Protein AF-A0A961PK10-F1 (afdb_monomer_lite)

Sequence (150 aa):
MNFYGRTLPEPGRVAGYGWLIRAFGLQVPLPGRLAMVSERHGRGRTAGWEVFRSEQWPGDRVLDHLLFAIKNEGVDLRVLDCVVLAANRTEIEDGLRGTTGIYARKLWFLWEWLTGEQLDIPDLGKVKYVPLLDAQDYYAIECGEKSSRH

pLDDT: mean 93.61, std 5.38, range [64.56, 98.56]

Secondary structure (DSSP, 8-state):
-EETTEEPSSSEEEEHHHHHHHHHT---PPPSSEEEEESSS--EE-SSEEEE-GGG---SSHHHHHHHHHHHT---HHHHHHHHHHS-HHHHHHHHTT---HHHHHHHHHHHHHHS---S-----S-----SS-TTTS---TTPPP-S--

Structure (mmCIF, N/CA/C/O backbone):
data_AF-A0A961PK10-F1
#
_entry.id   AF-A0A961PK10-F1
#
loop_
_atom_site.group_PDB
_atom_site.id
_atom_site.type_symbol
_atom_site.label_atom_id
_atom_site.label_alt_id
_atom_site.label_comp_id
_atom_site.label_asym_id
_atom_site.label_entity_id
_atom_site.label_seq_id
_atom_site.pdbx_PDB_ins_code
_atom_site.Cartn_x
_atom_site.Cartn_y
_atom_site.Cartn_z
_atom_site.occupancy
_atom_site.B_iso_or_equiv
_atom_site.auth_seq_id
_atom_site.auth_comp_id
_atom_site.auth_asym_id
_atom_site.auth_atom_id
_atom_site.pdbx_PDB_model_num
ATOM 1 N N . MET A 1 1 ? 16.184 -5.055 -17.668 1.00 64.56 1 MET A N 1
ATOM 2 C CA . MET A 1 1 ? 15.805 -5.731 -16.406 1.00 64.56 1 MET A CA 1
ATOM 3 C C . MET A 1 1 ? 14.349 -6.176 -16.525 1.00 64.56 1 MET A C 1
ATOM 5 O O . MET A 1 1 ? 13.548 -5.401 -17.038 1.00 64.56 1 MET A O 1
ATOM 9 N N . ASN A 1 2 ? 14.020 -7.416 -16.156 1.00 83.50 2 ASN A N 1
ATOM 10 C CA . ASN A 1 2 ? 12.672 -7.987 -16.281 1.00 83.50 2 ASN A CA 1
ATOM 11 C C . ASN A 1 2 ? 12.062 -8.192 -14.881 1.00 83.50 2 ASN A C 1
ATOM 13 O O . ASN A 1 2 ? 12.762 -8.604 -13.955 1.00 83.50 2 ASN A O 1
ATOM 17 N N . PHE A 1 3 ? 10.781 -7.870 -14.721 1.00 87.88 3 PHE A N 1
ATOM 18 C CA . PHE A 1 3 ? 9.991 -8.105 -13.518 1.00 87.88 3 PHE A CA 1
ATOM 19 C C . PHE A 1 3 ? 8.830 -9.043 -13.863 1.00 87.88 3 PHE A C 1
ATOM 21 O O . PHE A 1 3 ? 7.834 -8.600 -14.430 1.00 87.88 3 PHE A O 1
ATOM 28 N N . TYR A 1 4 ? 8.976 -10.338 -13.559 1.00 87.38 4 TYR A N 1
ATOM 29 C CA . TYR A 1 4 ? 7.943 -11.366 -13.779 1.00 87.38 4 TYR A CA 1
ATOM 30 C C . TYR A 1 4 ? 7.292 -11.307 -15.178 1.00 87.38 4 TYR A C 1
ATOM 32 O O . TYR A 1 4 ? 6.074 -11.294 -15.326 1.00 87.38 4 TYR A O 1
ATOM 40 N N . GLY A 1 5 ? 8.112 -11.209 -16.225 1.00 86.81 5 GLY A N 1
ATOM 41 C CA . GLY A 1 5 ? 7.661 -11.118 -17.615 1.00 86.81 5 GLY A CA 1
ATOM 42 C C . GLY A 1 5 ? 7.430 -9.692 -18.126 1.00 86.81 5 GLY A C 1
ATOM 43 O O . GLY A 1 5 ? 7.300 -9.507 -19.332 1.00 86.81 5 GLY A O 1
ATOM 44 N N . ARG A 1 6 ? 7.454 -8.664 -17.265 1.00 89.00 6 ARG A N 1
ATOM 45 C CA . ARG A 1 6 ? 7.345 -7.252 -17.669 1.00 89.00 6 ARG A CA 1
ATOM 46 C C . ARG A 1 6 ? 8.711 -6.578 -17.709 1.00 89.00 6 ARG A C 1
ATOM 48 O O . ARG A 1 6 ? 9.389 -6.446 -16.691 1.00 89.00 6 ARG A O 1
ATOM 55 N N . THR A 1 7 ? 9.120 -6.118 -18.884 1.00 91.88 7 THR A N 1
ATOM 56 C CA . THR A 1 7 ? 10.350 -5.331 -19.041 1.00 91.88 7 THR A CA 1
ATOM 57 C C . THR A 1 7 ? 10.158 -3.940 -18.444 1.00 91.88 7 THR A C 1
ATOM 59 O O . THR A 1 7 ? 9.138 -3.298 -18.701 1.00 91.88 7 THR A O 1
ATOM 62 N N . LEU A 1 8 ? 11.120 -3.479 -17.638 1.00 92.56 8 LEU A N 1
ATOM 63 C CA . LEU A 1 8 ? 11.122 -2.099 -17.145 1.00 92.56 8 LEU A CA 1
ATOM 64 C C . LEU A 1 8 ? 11.350 -1.131 -18.323 1.00 92.56 8 LEU A C 1
ATOM 66 O O . LEU A 1 8 ? 12.201 -1.421 -19.167 1.00 92.56 8 LEU A O 1
ATOM 70 N N . PRO A 1 9 ? 10.640 0.009 -18.385 1.00 91.31 9 PRO A N 1
ATOM 71 C CA . PRO A 1 9 ? 10.776 0.982 -19.470 1.00 91.31 9 PRO A CA 1
ATOM 72 C C . PRO A 1 9 ? 12.158 1.645 -19.525 1.00 91.31 9 PRO A C 1
ATOM 74 O O . PRO A 1 9 ? 12.608 2.018 -20.604 1.00 91.31 9 PRO A O 1
ATOM 77 N N . GLU A 1 10 ? 12.844 1.776 -18.388 1.00 90.81 10 GLU A N 1
ATOM 78 C CA . GLU A 1 10 ? 14.192 2.343 -18.295 1.00 90.81 10 GLU A CA 1
ATOM 79 C C . GLU A 1 10 ? 14.956 1.798 -17.068 1.00 90.81 10 GLU A C 1
ATOM 81 O O . GLU A 1 10 ? 14.364 1.064 -16.269 1.00 90.81 10 GLU A O 1
ATOM 86 N N . PRO A 1 11 ? 16.271 2.075 -16.915 1.00 92.88 11 PRO A N 1
ATOM 87 C CA . PRO A 1 11 ? 17.022 1.692 -15.720 1.00 92.88 11 PRO A CA 1
ATOM 88 C C . PRO A 1 11 ? 16.421 2.291 -14.447 1.00 92.88 11 PRO A C 1
ATOM 90 O O . PRO A 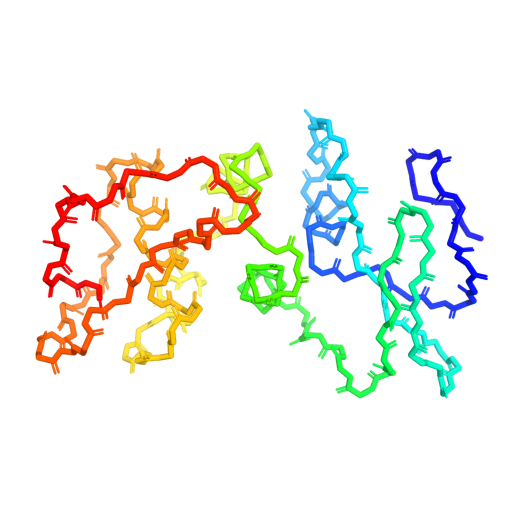1 11 ? 16.079 3.473 -14.397 1.00 92.88 11 PRO A O 1
ATOM 93 N N . GLY A 1 12 ? 16.282 1.463 -13.419 1.00 93.81 12 GLY A N 1
ATOM 94 C CA . GLY A 1 12 ? 15.654 1.856 -12.172 1.00 93.81 12 GLY A CA 1
ATOM 95 C C . GLY A 1 12 ? 15.245 0.667 -11.318 1.00 93.81 12 GLY A C 1
ATOM 96 O O . GLY A 1 12 ? 15.558 -0.491 -11.607 1.00 93.81 12 GLY A O 1
ATOM 97 N N . ARG A 1 13 ? 14.511 0.971 -10.250 1.00 95.25 13 ARG A N 1
ATOM 98 C CA . ARG A 1 13 ? 14.123 0.023 -9.203 1.00 95.25 13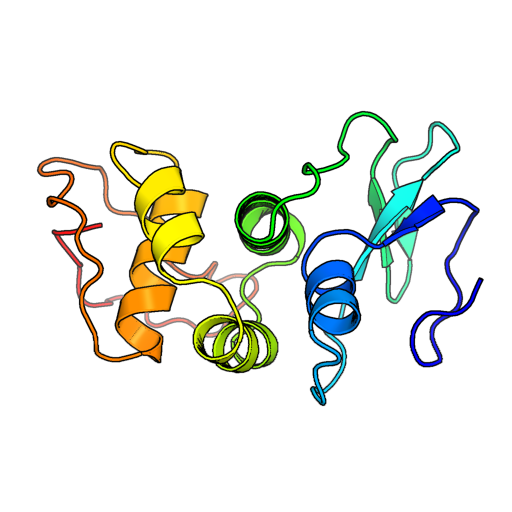 ARG A CA 1
ATOM 99 C C . ARG A 1 13 ? 12.608 -0.030 -9.075 1.00 95.25 13 ARG A C 1
ATOM 101 O O . ARG A 1 13 ? 11.936 0.989 -9.163 1.00 95.25 13 ARG A O 1
ATOM 108 N N . VAL A 1 14 ? 12.059 -1.220 -8.861 1.00 96.88 14 VAL A N 1
ATOM 109 C CA . VAL A 1 14 ? 10.612 -1.412 -8.674 1.00 96.88 14 VAL A CA 1
ATOM 110 C C . VAL A 1 14 ? 10.209 -0.927 -7.281 1.00 96.88 14 VAL A C 1
ATOM 112 O O . VAL A 1 14 ? 10.923 -1.200 -6.318 1.00 96.88 14 VAL A O 1
ATOM 115 N N . ALA A 1 15 ? 9.083 -0.221 -7.187 1.00 98.06 15 ALA A N 1
ATOM 116 C CA . ALA A 1 15 ? 8.538 0.339 -5.953 1.00 98.06 15 ALA A CA 1
ATOM 117 C C . ALA A 1 15 ? 7.113 -0.181 -5.689 1.00 98.06 15 ALA A C 1
ATOM 119 O O . ALA A 1 15 ? 6.563 -0.937 -6.490 1.00 98.06 15 ALA A O 1
ATOM 120 N N . GLY A 1 16 ? 6.549 0.195 -4.538 1.00 98.44 16 GLY A N 1
ATOM 121 C CA . GLY A 1 16 ? 5.182 -0.152 -4.141 1.00 98.44 16 GLY A CA 1
ATOM 122 C C . GLY A 1 16 ? 4.846 -1.645 -4.236 1.00 98.44 16 GLY A C 1
ATOM 123 O O . GLY A 1 16 ? 5.616 -2.475 -3.745 1.00 98.44 16 GLY A O 1
ATOM 124 N N . TYR A 1 17 ? 3.725 -2.006 -4.866 1.00 98.44 17 TYR A N 1
ATOM 125 C CA . TYR A 1 17 ? 3.255 -3.399 -4.909 1.00 98.44 17 TYR A CA 1
ATOM 126 C C . TYR A 1 17 ? 4.238 -4.348 -5.587 1.00 98.44 17 TYR A C 1
ATOM 128 O O . TYR A 1 17 ? 4.431 -5.468 -5.120 1.00 98.44 17 TYR A O 1
ATOM 136 N N . GLY A 1 18 ? 4.912 -3.913 -6.654 1.00 97.88 18 GLY A N 1
ATOM 137 C CA . GLY A 1 18 ? 5.919 -4.748 -7.309 1.00 97.88 18 GLY A CA 1
ATOM 138 C C . GLY A 1 18 ? 7.098 -5.073 -6.389 1.00 97.88 18 GLY A C 1
ATOM 139 O O . GLY A 1 18 ? 7.628 -6.186 -6.413 1.00 97.88 18 GLY A O 1
ATOM 140 N N . TRP A 1 19 ? 7.487 -4.128 -5.533 1.00 98.19 19 TRP A N 1
ATOM 141 C CA . TRP A 1 19 ? 8.517 -4.376 -4.531 1.00 98.19 19 TRP A CA 1
ATOM 142 C C . TRP A 1 19 ? 8.041 -5.393 -3.492 1.00 98.19 19 TRP A C 1
ATOM 144 O O . TRP A 1 19 ? 8.750 -6.363 -3.246 1.00 98.19 19 TRP A O 1
ATOM 154 N N . LEU A 1 20 ? 6.817 -5.239 -2.973 1.00 98.38 20 LEU A N 1
ATOM 155 C CA . LEU A 1 20 ? 6.221 -6.144 -1.978 1.00 98.38 20 LEU A CA 1
ATOM 156 C C . LEU A 1 20 ? 6.086 -7.579 -2.508 1.00 98.38 20 LEU A C 1
ATOM 158 O O . LEU A 1 20 ? 6.478 -8.531 -1.836 1.00 98.38 20 LEU A O 1
ATOM 162 N N . ILE A 1 21 ? 5.612 -7.734 -3.749 1.00 98.06 21 ILE A N 1
ATOM 163 C CA . ILE A 1 21 ? 5.505 -9.037 -4.423 1.00 98.06 21 ILE A CA 1
ATOM 164 C C . ILE A 1 21 ? 6.868 -9.724 -4.490 1.00 98.06 21 ILE A C 1
ATOM 166 O O . ILE A 1 21 ? 6.977 -10.920 -4.230 1.00 98.06 21 ILE A O 1
ATOM 170 N N . ARG A 1 22 ? 7.926 -8.982 -4.834 1.00 97.06 22 ARG A N 1
ATOM 171 C CA . ARG A 1 22 ? 9.283 -9.535 -4.885 1.00 97.06 22 ARG A CA 1
ATOM 172 C C . ARG A 1 22 ? 9.834 -9.833 -3.493 1.00 97.06 22 ARG A C 1
ATOM 174 O O . ARG A 1 22 ? 10.421 -10.895 -3.325 1.00 97.06 22 ARG A O 1
ATOM 181 N N . ALA A 1 23 ? 9.663 -8.920 -2.539 1.00 97.25 23 ALA A N 1
ATOM 182 C CA . ALA A 1 23 ? 10.210 -9.031 -1.190 1.00 97.25 23 ALA A CA 1
ATOM 183 C C . ALA A 1 23 ? 9.694 -10.279 -0.462 1.00 97.25 23 ALA A C 1
ATOM 185 O O . ALA A 1 23 ? 10.475 -10.978 0.176 1.00 97.25 23 ALA A O 1
ATOM 186 N N . PHE A 1 24 ? 8.409 -10.599 -0.626 1.00 97.75 24 PHE A N 1
ATOM 187 C CA . PHE A 1 24 ? 7.782 -11.767 -0.003 1.00 97.75 24 PHE A CA 1
ATOM 188 C C . PHE A 1 24 ? 7.623 -12.977 -0.940 1.00 97.75 24 PHE A C 1
ATOM 190 O O . PHE A 1 24 ? 7.085 -13.999 -0.529 1.00 97.75 24 PHE A O 1
ATOM 197 N N . GLY A 1 25 ? 8.056 -12.887 -2.204 1.00 96.50 25 GLY A N 1
ATOM 198 C CA . GLY A 1 25 ? 7.897 -13.977 -3.179 1.00 96.50 25 GLY A CA 1
ATOM 199 C C . GLY A 1 25 ? 6.435 -14.338 -3.486 1.00 96.50 25 GLY A C 1
ATOM 200 O O . GLY A 1 25 ? 6.126 -15.500 -3.758 1.00 96.50 25 GLY A O 1
ATOM 201 N N . LEU A 1 26 ? 5.532 -13.354 -3.431 1.00 96.44 26 LEU A N 1
ATOM 202 C CA . LEU A 1 26 ? 4.084 -13.570 -3.491 1.00 96.44 26 LEU A CA 1
ATOM 203 C C . LEU A 1 26 ? 3.645 -14.161 -4.834 1.00 96.44 26 LEU A C 1
ATOM 205 O O . LEU A 1 26 ? 4.026 -13.677 -5.900 1.00 96.44 26 LEU A O 1
ATOM 209 N N . GLN A 1 27 ? 2.775 -15.169 -4.772 1.00 93.50 27 GLN A N 1
ATOM 210 C CA . GLN A 1 27 ? 2.172 -15.809 -5.942 1.00 93.50 27 GLN A CA 1
ATOM 211 C C . GLN A 1 27 ? 0.797 -15.195 -6.220 1.00 93.50 27 GLN A C 1
ATOM 213 O O . GLN A 1 27 ? -0.240 -15.801 -5.962 1.00 93.50 27 GLN A O 1
ATOM 218 N N . VAL A 1 28 ? 0.797 -13.962 -6.730 1.00 94.19 28 VAL A N 1
ATOM 219 C CA . VAL A 1 28 ? -0.420 -13.196 -7.039 1.00 94.19 28 VAL A CA 1
ATOM 220 C C . VAL A 1 28 ? -0.427 -12.725 -8.493 1.00 94.19 28 VAL A C 1
ATOM 222 O O . VAL A 1 28 ? 0.639 -12.451 -9.055 1.00 94.19 28 VAL A O 1
ATOM 225 N N . PRO A 1 29 ? -1.607 -12.581 -9.127 1.00 92.56 29 PRO A N 1
ATOM 226 C CA . PRO A 1 29 ? -1.705 -11.902 -10.410 1.00 92.56 29 PRO A CA 1
ATOM 227 C C . PRO A 1 29 ? -1.080 -10.509 -10.316 1.00 92.56 29 PRO A C 1
ATOM 229 O O . PRO A 1 29 ? -1.406 -9.739 -9.413 1.00 92.56 29 PRO A O 1
ATOM 232 N N . LEU A 1 30 ? -0.189 -10.178 -11.253 1.00 93.06 30 LEU A N 1
ATOM 233 C CA . LEU A 1 30 ? 0.478 -8.880 -11.237 1.00 93.06 30 LEU A CA 1
ATOM 234 C C . LEU A 1 30 ? -0.549 -7.740 -11.345 1.00 93.06 30 LEU A C 1
ATOM 236 O O . LEU A 1 30 ? -1.396 -7.788 -12.248 1.00 93.06 30 LEU A O 1
ATOM 240 N N . PRO A 1 31 ? -0.427 -6.681 -10.520 1.00 94.00 31 PRO A N 1
ATOM 241 C CA . PRO A 1 31 ? -1.230 -5.470 -10.647 1.00 94.00 31 PRO A CA 1
ATOM 242 C C . PRO A 1 31 ? -1.271 -4.952 -12.086 1.00 94.00 31 PRO A C 1
ATOM 244 O O . PRO A 1 31 ? -0.302 -5.091 -12.841 1.00 94.00 31 PRO A O 1
ATOM 247 N N . GLY A 1 32 ? -2.383 -4.338 -12.496 1.00 90.00 32 GLY A N 1
ATOM 248 C CA . GLY A 1 32 ? -2.530 -3.804 -13.859 1.00 90.00 32 GLY A CA 1
ATOM 249 C C . GLY A 1 32 ? -1.479 -2.738 -14.189 1.00 90.00 32 GLY A C 1
ATOM 250 O O . GLY A 1 32 ? -1.013 -2.646 -15.323 1.00 90.00 32 GLY A O 1
ATOM 251 N N . ARG A 1 33 ? -1.039 -1.992 -13.172 1.00 91.62 33 ARG A N 1
ATOM 252 C CA . ARG A 1 33 ? 0.058 -1.027 -13.243 1.00 91.62 33 ARG A CA 1
ATOM 253 C C . ARG A 1 33 ? 0.993 -1.237 -12.063 1.00 91.62 33 ARG A C 1
ATOM 255 O O . ARG A 1 33 ? 0.518 -1.441 -10.956 1.00 91.62 33 ARG A O 1
ATOM 262 N N . LEU A 1 34 ? 2.293 -1.198 -12.331 1.00 96.19 34 LEU A N 1
ATOM 263 C CA . LEU A 1 34 ? 3.349 -1.281 -11.327 1.00 96.19 34 LEU A CA 1
ATOM 264 C C . LEU A 1 34 ? 4.104 0.040 -11.247 1.00 96.19 34 LEU A C 1
ATOM 266 O O . LEU A 1 34 ? 4.294 0.709 -12.264 1.00 96.19 34 LEU A O 1
ATOM 270 N N . ALA A 1 35 ? 4.599 0.387 -10.070 1.00 97.44 35 ALA A N 1
ATOM 271 C CA . ALA A 1 35 ? 5.482 1.528 -9.911 1.00 97.44 35 ALA A CA 1
ATOM 272 C C . ALA A 1 35 ? 6.963 1.155 -10.045 1.00 97.44 35 ALA A C 1
ATOM 274 O O . ALA A 1 35 ? 7.432 0.120 -9.563 1.00 97.44 35 ALA A O 1
ATOM 275 N N . MET A 1 36 ? 7.736 2.054 -10.645 1.00 96.31 36 MET A N 1
ATOM 276 C CA . MET A 1 36 ? 9.190 2.039 -10.553 1.00 96.31 36 MET A CA 1
ATOM 277 C C . MET A 1 36 ? 9.742 3.438 -10.319 1.00 96.31 36 MET A C 1
ATOM 279 O O . MET A 1 36 ? 9.152 4.435 -10.721 1.00 96.31 36 MET A O 1
ATOM 283 N N . VAL A 1 37 ? 10.911 3.493 -9.702 1.00 95.88 37 VAL A N 1
ATOM 284 C CA . VAL A 1 37 ? 11.716 4.692 -9.531 1.00 95.88 37 VAL A CA 1
ATOM 285 C C . VAL A 1 37 ? 12.881 4.621 -10.504 1.00 95.88 37 VAL A C 1
ATOM 287 O O . VAL A 1 37 ? 13.672 3.677 -10.473 1.00 95.88 37 VAL A O 1
ATOM 290 N N . SER A 1 38 ? 12.951 5.603 -11.391 1.00 93.94 38 SER A N 1
ATOM 291 C CA . SER A 1 38 ? 13.990 5.714 -12.402 1.00 93.94 38 SER A CA 1
ATOM 292 C C . SER A 1 38 ? 15.310 6.172 -11.791 1.00 93.94 38 SER A C 1
ATOM 294 O O . SER A 1 38 ? 15.340 7.031 -10.911 1.00 93.94 38 SER A O 1
ATOM 296 N N . GLU A 1 39 ? 16.412 5.611 -12.285 1.00 89.25 39 GLU A N 1
ATOM 297 C CA . GLU A 1 39 ? 17.760 6.153 -12.055 1.00 89.25 39 GLU A CA 1
ATOM 298 C C . GLU A 1 39 ? 18.033 7.381 -12.935 1.00 89.25 39 GLU A C 1
ATOM 300 O O . GLU A 1 39 ? 19.007 8.103 -12.733 1.00 89.25 39 GLU A O 1
ATOM 305 N N . ARG A 1 40 ? 17.169 7.629 -13.924 1.00 82.19 40 ARG A N 1
ATOM 306 C CA . ARG A 1 40 ? 17.183 8.825 -14.761 1.00 82.19 40 ARG A CA 1
ATOM 307 C C . ARG A 1 40 ? 16.186 9.839 -14.202 1.00 82.19 40 ARG A C 1
ATOM 309 O O . ARG A 1 40 ? 15.201 9.485 -13.559 1.00 82.19 40 ARG A O 1
ATOM 316 N N . HIS A 1 41 ? 16.392 11.124 -14.483 1.00 68.75 41 HIS A N 1
ATOM 317 C CA . HIS A 1 41 ? 15.485 12.192 -14.039 1.00 68.75 41 HIS A CA 1
ATOM 318 C C . HIS A 1 41 ? 14.191 12.266 -14.880 1.00 68.75 41 HIS A C 1
ATOM 320 O O . HIS A 1 41 ? 13.871 13.304 -15.458 1.00 68.75 41 HIS A O 1
ATOM 326 N N . GLY A 1 42 ? 13.443 11.161 -14.953 1.00 76.62 42 GLY A N 1
ATOM 327 C CA . GLY A 1 42 ? 12.201 11.026 -15.712 1.00 76.62 42 GLY A CA 1
ATOM 328 C C . GLY A 1 42 ? 10.984 10.765 -14.823 1.00 76.62 42 GLY A C 1
ATOM 329 O O . GLY A 1 42 ? 11.049 10.014 -13.855 1.00 76.62 42 GLY A O 1
ATOM 330 N N . ARG A 1 43 ? 9.847 11.381 -15.168 1.00 88.12 43 ARG A N 1
ATOM 331 C CA . ARG A 1 43 ? 8.514 10.946 -14.728 1.00 88.12 43 ARG A CA 1
ATOM 332 C C . ARG A 1 43 ? 7.735 10.555 -15.972 1.00 88.12 43 ARG A C 1
ATOM 334 O O . ARG A 1 43 ? 7.775 11.282 -16.962 1.00 88.12 43 ARG A O 1
ATOM 341 N N . GLY A 1 44 ? 7.017 9.443 -15.928 1.00 90.31 44 GLY A N 1
ATOM 342 C CA . GLY A 1 44 ? 6.312 8.959 -17.106 1.00 90.31 44 GLY A CA 1
ATOM 343 C C . GLY A 1 44 ? 5.343 7.834 -16.805 1.00 90.31 44 GLY A C 1
ATOM 344 O O . GLY A 1 44 ? 5.249 7.343 -15.682 1.00 90.31 44 GLY A O 1
ATOM 345 N N . ARG A 1 45 ? 4.611 7.422 -17.834 1.00 90.50 45 ARG A N 1
ATOM 346 C CA . ARG A 1 45 ? 3.670 6.310 -17.761 1.00 90.50 45 ARG A CA 1
ATOM 347 C C . ARG A 1 45 ? 3.737 5.508 -19.050 1.00 90.50 45 ARG A C 1
ATOM 349 O O . ARG A 1 45 ? 3.802 6.075 -20.135 1.00 90.50 45 ARG A O 1
ATOM 356 N N . THR A 1 46 ? 3.707 4.191 -18.916 1.00 88.62 46 THR A N 1
ATOM 357 C CA . THR A 1 46 ? 3.602 3.240 -20.029 1.00 88.62 46 THR A CA 1
ATOM 358 C C . THR A 1 46 ? 2.432 2.286 -19.780 1.00 88.62 46 THR A C 1
ATOM 360 O O . THR A 1 46 ? 1.715 2.428 -18.788 1.00 88.62 46 THR A O 1
ATOM 363 N N . ALA A 1 47 ? 2.224 1.307 -20.667 1.00 84.62 47 ALA A N 1
ATOM 364 C CA . ALA A 1 47 ? 1.095 0.378 -20.582 1.00 84.62 47 ALA A CA 1
ATOM 365 C C . ALA A 1 47 ? 1.019 -0.403 -19.253 1.00 84.62 47 ALA A C 1
ATOM 367 O O . ALA A 1 47 ? -0.077 -0.733 -18.817 1.00 84.62 47 ALA A O 1
ATOM 368 N N . GLY A 1 48 ? 2.153 -0.665 -18.592 1.00 91.19 48 GLY A N 1
ATOM 369 C CA . GLY A 1 48 ? 2.197 -1.428 -17.335 1.00 91.19 48 GLY A CA 1
ATOM 370 C C . GLY A 1 48 ? 3.003 -0.781 -16.212 1.00 91.19 48 GLY A C 1
ATOM 371 O O . GLY A 1 48 ? 3.094 -1.373 -15.138 1.00 91.19 48 GLY A O 1
ATOM 372 N N . TRP A 1 49 ? 3.578 0.403 -16.447 1.00 94.94 49 TRP A N 1
ATOM 373 C CA . TRP A 1 49 ? 4.462 1.067 -15.491 1.00 94.94 49 TRP A CA 1
ATOM 374 C C . TRP A 1 49 ? 4.088 2.519 -15.262 1.00 94.94 49 TRP A C 1
ATOM 376 O O . TRP A 1 49 ? 3.825 3.260 -16.212 1.00 94.94 49 TRP A O 1
ATOM 386 N N . GLU A 1 50 ? 4.167 2.932 -14.007 1.00 95.94 50 GLU A N 1
ATOM 387 C CA . GLU A 1 50 ? 4.283 4.325 -13.614 1.00 95.94 50 GLU A CA 1
ATOM 388 C C . GLU A 1 50 ? 5.710 4.593 -13.140 1.00 95.94 50 GLU A C 1
ATOM 390 O O . GLU A 1 50 ? 6.252 3.867 -12.307 1.00 95.94 50 GLU A O 1
ATOM 395 N N . VAL A 1 51 ? 6.341 5.600 -13.738 1.00 96.00 51 VAL A N 1
ATOM 396 C CA . VAL A 1 51 ? 7.753 5.915 -13.537 1.00 96.00 51 VAL A CA 1
ATOM 397 C C . VAL A 1 51 ? 7.863 7.179 -12.699 1.00 96.00 51 VAL A C 1
ATOM 399 O O . VAL A 1 51 ? 7.388 8.247 -13.097 1.00 96.00 51 VAL A O 1
ATOM 402 N N . PHE A 1 52 ? 8.501 7.038 -11.546 1.00 95.88 52 PHE A N 1
ATOM 403 C CA . PHE A 1 52 ? 8.761 8.081 -10.564 1.00 95.88 52 PHE A CA 1
ATOM 404 C C . PHE A 1 52 ? 10.236 8.476 -10.576 1.00 95.88 52 PHE A C 1
ATOM 406 O O . PHE A 1 52 ? 11.096 7.710 -11.014 1.00 95.88 52 PHE A O 1
ATOM 413 N N . ARG A 1 53 ? 10.533 9.669 -10.062 1.00 94.31 53 ARG A N 1
ATOM 414 C CA . ARG A 1 53 ? 11.913 10.153 -9.947 1.00 94.31 53 ARG A CA 1
ATOM 415 C C . ARG A 1 53 ? 12.639 9.473 -8.788 1.00 94.31 53 ARG A C 1
ATOM 417 O O . ARG A 1 53 ? 11.994 9.070 -7.820 1.00 94.31 53 ARG A O 1
ATOM 424 N N . SER A 1 54 ? 13.968 9.412 -8.865 1.00 93.06 54 SER A N 1
ATOM 425 C CA . SER A 1 54 ? 14.873 8.856 -7.846 1.00 93.06 54 SER A CA 1
ATOM 426 C C . SER A 1 54 ? 14.542 9.283 -6.416 1.00 93.06 54 SER A C 1
ATOM 428 O O . SER A 1 54 ? 14.541 8.456 -5.507 1.00 93.06 54 SER A O 1
ATOM 430 N N . GLU A 1 55 ? 14.208 10.558 -6.223 1.00 93.12 55 GLU A N 1
ATOM 431 C CA . GLU A 1 55 ? 13.942 11.164 -4.912 1.00 93.12 55 GLU A CA 1
ATOM 432 C C . GLU A 1 55 ? 12.613 10.694 -4.303 1.00 93.12 55 GLU A C 1
ATOM 434 O O . GLU A 1 55 ? 12.338 10.944 -3.135 1.00 93.12 55 GLU A O 1
ATOM 439 N N . GLN A 1 56 ? 11.775 10.025 -5.096 1.00 95.19 56 GLN A N 1
ATOM 440 C CA . GLN A 1 56 ? 10.486 9.482 -4.678 1.00 95.19 56 GLN A CA 1
ATOM 441 C C . GLN A 1 56 ? 10.583 8.009 -4.263 1.00 95.19 56 GLN A C 1
ATOM 443 O O . GLN A 1 56 ? 9.551 7.342 -4.159 1.00 95.19 56 GLN A O 1
ATOM 448 N N . TRP A 1 57 ? 11.800 7.488 -4.052 1.00 97.00 57 TRP A N 1
ATOM 449 C CA . TRP A 1 57 ? 11.989 6.179 -3.432 1.00 97.00 57 TRP A CA 1
ATOM 450 C C . TRP A 1 57 ? 11.243 6.131 -2.088 1.00 97.00 57 TRP A C 1
ATOM 452 O O . TRP A 1 57 ? 11.468 7.017 -1.263 1.00 97.00 57 TRP A O 1
ATOM 462 N N . PRO A 1 58 ? 10.346 5.150 -1.863 1.00 97.31 58 PRO A N 1
ATOM 463 C CA . PRO A 1 58 ? 9.501 5.141 -0.669 1.00 97.31 58 PRO A CA 1
ATOM 464 C C . PRO A 1 58 ? 10.288 5.016 0.638 1.00 97.31 58 PRO A C 1
ATOM 466 O O . PRO A 1 58 ? 9.866 5.554 1.655 1.00 97.31 58 PRO A O 1
ATOM 469 N N . GLY A 1 59 ? 11.416 4.310 0.596 1.00 96.81 59 GLY A N 1
ATOM 470 C CA . GLY A 1 59 ? 12.128 3.799 1.761 1.00 96.81 59 GLY A CA 1
ATOM 471 C C . GLY A 1 59 ? 12.425 2.318 1.554 1.00 96.81 59 GLY A C 1
ATOM 472 O O . GLY A 1 59 ? 12.181 1.790 0.473 1.00 96.81 59 GLY A O 1
ATOM 473 N N . ASP A 1 60 ? 12.950 1.652 2.577 1.00 96.00 60 ASP A N 1
ATOM 474 C CA . ASP A 1 60 ? 13.346 0.239 2.485 1.00 96.00 60 ASP A CA 1
ATOM 475 C C . ASP A 1 60 ? 12.479 -0.676 3.369 1.00 96.00 60 ASP A C 1
ATOM 477 O O . ASP A 1 60 ? 12.747 -1.873 3.480 1.00 96.00 60 ASP A O 1
ATOM 481 N N . ARG A 1 61 ? 11.436 -0.120 4.003 1.00 98.00 61 ARG A N 1
ATOM 482 C CA . ARG A 1 61 ? 10.514 -0.856 4.879 1.00 98.00 61 ARG A CA 1
ATOM 483 C C . ARG A 1 61 ? 9.242 -1.270 4.147 1.00 98.00 61 ARG A C 1
ATOM 485 O O . ARG A 1 61 ? 8.808 -0.619 3.192 1.00 98.00 61 ARG A O 1
ATOM 492 N N . VAL A 1 62 ? 8.591 -2.317 4.646 1.00 98.31 62 VAL A N 1
ATOM 493 C CA . VAL A 1 62 ? 7.334 -2.835 4.089 1.00 98.31 62 VAL A CA 1
ATOM 494 C C . VAL A 1 62 ? 6.248 -1.769 4.173 1.00 98.31 62 VAL A C 1
ATOM 496 O O . VAL A 1 62 ? 5.543 -1.529 3.189 1.00 98.31 62 VAL A O 1
ATOM 499 N N . LEU A 1 63 ? 6.160 -1.077 5.314 1.00 98.31 63 LEU A N 1
ATOM 500 C CA . LEU A 1 63 ? 5.200 0.009 5.501 1.00 98.31 63 LEU A CA 1
ATOM 501 C C . LEU A 1 63 ? 5.366 1.124 4.459 1.00 98.31 63 LEU A C 1
ATOM 503 O O . LEU A 1 63 ? 4.377 1.609 3.910 1.00 98.31 63 LEU A O 1
ATOM 507 N N . ASP A 1 64 ? 6.606 1.513 4.159 1.00 98.19 64 ASP A N 1
ATOM 508 C CA . ASP A 1 64 ? 6.897 2.608 3.230 1.00 98.19 64 ASP A CA 1
ATOM 509 C C . ASP A 1 64 ? 6.359 2.279 1.827 1.00 98.19 64 ASP A C 1
ATOM 511 O O . ASP A 1 64 ? 5.686 3.092 1.182 1.00 98.19 64 ASP A O 1
ATOM 515 N N . HIS A 1 65 ? 6.579 1.040 1.384 1.00 98.56 65 HIS A N 1
ATOM 516 C CA . HIS A 1 65 ? 6.075 0.541 0.111 1.00 98.56 65 HIS A CA 1
ATOM 517 C C . HIS A 1 65 ? 4.553 0.344 0.099 1.00 98.56 65 HIS A C 1
ATOM 519 O O . HIS A 1 65 ? 3.932 0.635 -0.923 1.00 98.56 65 HIS A O 1
ATOM 525 N N . LEU A 1 66 ? 3.932 -0.080 1.204 1.00 98.50 66 LEU A N 1
ATOM 526 C CA . LEU A 1 66 ? 2.469 -0.174 1.321 1.00 98.50 66 LEU A CA 1
ATOM 527 C C . LEU A 1 66 ? 1.797 1.199 1.198 1.00 98.50 66 LEU A C 1
ATOM 529 O O . LEU A 1 66 ? 0.872 1.371 0.401 1.00 98.50 66 LEU A O 1
ATOM 533 N N . LEU A 1 67 ? 2.286 2.193 1.944 1.00 98.31 67 LEU A N 1
ATOM 534 C CA . LEU A 1 67 ? 1.764 3.561 1.894 1.00 98.31 67 LEU A CA 1
ATOM 535 C C . LEU A 1 67 ? 1.949 4.176 0.506 1.00 98.31 67 LEU A C 1
ATOM 537 O O . LEU A 1 67 ? 1.046 4.837 -0.013 1.00 98.31 67 LEU A O 1
ATOM 541 N N . PHE A 1 68 ? 3.109 3.942 -0.110 1.00 98.31 68 PHE A N 1
ATOM 542 C CA . PHE A 1 68 ? 3.380 4.387 -1.468 1.00 98.31 68 PHE A CA 1
ATOM 543 C C . PHE A 1 68 ? 2.448 3.726 -2.490 1.00 98.31 68 PHE A C 1
ATOM 545 O O . PHE A 1 68 ? 1.924 4.427 -3.358 1.00 98.31 68 PHE A O 1
ATOM 552 N N . ALA A 1 69 ? 2.231 2.414 -2.394 1.00 97.94 69 ALA A N 1
ATOM 553 C CA . ALA A 1 69 ? 1.381 1.670 -3.317 1.00 97.94 69 ALA A CA 1
ATOM 554 C C . ALA A 1 69 ? -0.069 2.161 -3.240 1.00 97.94 69 ALA A C 1
ATOM 556 O O . ALA A 1 69 ? -0.622 2.597 -4.245 1.00 97.94 69 ALA A O 1
ATOM 557 N N . ILE A 1 70 ? -0.640 2.241 -2.034 1.00 97.06 70 ILE A N 1
ATOM 558 C CA . ILE A 1 70 ? -2.015 2.732 -1.834 1.00 97.06 70 ILE A CA 1
ATOM 559 C C . ILE A 1 70 ? -2.183 4.158 -2.374 1.00 97.06 70 ILE A C 1
ATOM 561 O O . ILE A 1 70 ? -3.230 4.499 -2.925 1.00 97.06 70 ILE A O 1
ATOM 565 N N . LYS A 1 71 ? -1.154 5.000 -2.234 1.00 96.56 71 LYS A N 1
ATOM 566 C CA . LYS A 1 71 ? -1.171 6.381 -2.723 1.00 96.56 71 LYS A CA 1
ATOM 567 C C . LYS A 1 71 ? -1.098 6.501 -4.243 1.00 96.56 71 LYS A C 1
ATOM 569 O O . LYS A 1 71 ? -1.750 7.380 -4.798 1.00 96.56 71 LYS A O 1
ATOM 574 N N . ASN A 1 72 ? -0.240 5.716 -4.890 1.00 95.62 72 ASN A N 1
ATOM 575 C CA . ASN A 1 72 ? 0.155 5.964 -6.279 1.00 95.62 72 ASN A CA 1
ATOM 576 C C . ASN A 1 72 ? -0.325 4.885 -7.258 1.00 95.62 72 ASN A C 1
ATOM 578 O O . ASN A 1 72 ? -0.531 5.177 -8.431 1.00 95.62 72 ASN A O 1
ATOM 582 N N . GLU A 1 73 ? -0.481 3.648 -6.795 1.00 95.19 73 GLU A N 1
ATOM 583 C CA . GLU A 1 73 ? -0.960 2.508 -7.585 1.00 95.19 73 GLU A CA 1
ATOM 584 C C . GLU A 1 73 ? -2.440 2.199 -7.302 1.00 95.19 73 GLU A C 1
ATOM 586 O O . GLU A 1 73 ? -3.103 1.579 -8.131 1.00 95.19 73 GLU A O 1
ATOM 591 N N . GLY A 1 74 ? -2.966 2.672 -6.167 1.00 95.12 74 GLY A N 1
ATOM 592 C CA . GLY A 1 74 ? -4.326 2.406 -5.702 1.00 95.12 74 GLY A CA 1
ATOM 593 C C . GLY A 1 74 ? -4.395 1.201 -4.763 1.00 95.12 74 GLY A C 1
ATOM 594 O O . GLY A 1 74 ? -3.374 0.717 -4.288 1.00 95.12 74 GLY A O 1
ATOM 595 N N . VAL A 1 75 ? -5.603 0.729 -4.455 1.00 96.19 75 VAL A N 1
ATOM 596 C CA . VAL A 1 75 ? -5.831 -0.428 -3.581 1.00 96.19 75 VAL A CA 1
ATOM 597 C C . VAL A 1 75 ? -5.903 -1.700 -4.426 1.00 96.19 75 VAL A C 1
ATOM 599 O O . VAL A 1 75 ? -6.869 -1.916 -5.153 1.00 96.19 75 VAL A O 1
ATOM 602 N N . ASP A 1 76 ? -4.910 -2.578 -4.288 1.00 96.56 76 ASP A N 1
ATOM 603 C CA . ASP A 1 76 ? -4.944 -3.935 -4.841 1.00 96.56 76 ASP A CA 1
ATOM 604 C C . ASP A 1 76 ? -5.151 -4.958 -3.719 1.00 96.56 76 ASP A C 1
ATOM 606 O O . ASP A 1 76 ? -4.205 -5.367 -3.042 1.00 96.56 76 ASP A O 1
ATOM 610 N N . LEU A 1 77 ? -6.405 -5.377 -3.522 1.00 95.75 77 LEU A N 1
ATOM 611 C CA . LEU A 1 77 ? -6.768 -6.315 -2.455 1.00 95.75 77 LEU A CA 1
ATOM 612 C C . LEU A 1 77 ? -6.059 -7.667 -2.581 1.00 95.75 77 LEU A C 1
ATOM 614 O O . LEU A 1 77 ? -5.805 -8.296 -1.567 1.00 95.75 77 LEU A O 1
ATOM 618 N N . ARG A 1 78 ? -5.682 -8.099 -3.791 1.00 96.00 78 ARG A N 1
ATOM 619 C CA . ARG A 1 78 ? -5.002 -9.391 -3.994 1.00 96.00 78 ARG A CA 1
ATOM 620 C C . ARG A 1 78 ? -3.595 -9.362 -3.415 1.00 96.00 78 ARG A C 1
ATOM 622 O O . ARG A 1 78 ? -3.150 -10.331 -2.814 1.00 96.00 78 ARG A O 1
ATOM 629 N N . VAL A 1 79 ? -2.889 -8.246 -3.612 1.00 97.94 79 VAL A N 1
ATOM 630 C CA . VAL A 1 79 ? -1.550 -8.065 -3.046 1.00 97.94 79 VAL A CA 1
ATOM 631 C C . VAL A 1 79 ? -1.652 -7.827 -1.545 1.00 97.94 79 VAL A C 1
ATOM 633 O O . VAL A 1 79 ? -0.899 -8.438 -0.795 1.00 97.94 79 VAL A O 1
ATOM 636 N N . LEU A 1 80 ? -2.586 -6.978 -1.105 1.00 98.06 80 LEU A N 1
ATOM 637 C CA . LEU A 1 80 ? -2.767 -6.677 0.316 1.00 98.06 80 LEU A CA 1
ATOM 638 C C . LEU A 1 80 ? -3.106 -7.928 1.132 1.00 98.06 80 LEU A C 1
ATOM 640 O O . LEU A 1 80 ? -2.455 -8.145 2.144 1.00 98.06 80 LEU A O 1
ATOM 644 N N . ASP A 1 81 ? -4.025 -8.774 0.663 1.00 97.44 81 ASP A N 1
ATOM 645 C CA . ASP A 1 81 ? -4.410 -10.030 1.326 1.00 97.44 81 ASP A CA 1
ATOM 646 C C . ASP A 1 81 ? -3.206 -10.957 1.564 1.00 97.44 81 ASP A C 1
ATOM 648 O O . ASP A 1 81 ? -3.017 -11.506 2.644 1.00 97.44 81 ASP A O 1
ATOM 652 N N . CYS A 1 82 ? -2.295 -11.047 0.594 1.00 98.00 82 CYS A N 1
ATOM 653 C CA . CYS A 1 82 ? -1.057 -11.804 0.765 1.00 98.00 82 CYS A CA 1
ATOM 654 C C . CYS A 1 82 ? -0.036 -11.100 1.675 1.00 98.00 82 CYS A C 1
ATOM 656 O O . CYS A 1 82 ? 0.683 -11.762 2.422 1.00 98.00 82 CYS A O 1
ATOM 658 N N . VAL A 1 83 ? 0.063 -9.768 1.615 1.00 98.19 83 VAL A N 1
ATOM 659 C CA . VAL A 1 83 ? 1.025 -9.009 2.429 1.00 98.19 83 VAL A CA 1
ATOM 660 C C . VAL A 1 83 ? 0.643 -9.032 3.905 1.00 98.19 83 VAL A C 1
ATOM 662 O O . VAL A 1 83 ? 1.537 -9.219 4.724 1.00 98.19 83 VAL A O 1
ATOM 665 N N . VAL A 1 84 ? -0.638 -8.895 4.265 1.00 97.69 84 VAL A N 1
ATOM 666 C CA . VAL A 1 84 ? -1.055 -8.913 5.683 1.00 97.69 84 VAL A CA 1
ATOM 667 C C . VAL A 1 84 ? -0.733 -10.242 6.373 1.00 97.69 84 VAL A C 1
ATOM 669 O O . VAL A 1 84 ? -0.500 -10.263 7.577 1.00 97.69 84 VAL A O 1
ATOM 672 N N . LEU A 1 85 ? -0.656 -11.337 5.608 1.00 96.69 85 LEU A N 1
ATOM 673 C CA . LEU A 1 85 ? -0.277 -12.663 6.103 1.00 96.69 85 LEU A CA 1
ATOM 674 C C . LEU A 1 85 ? 1.244 -12.863 6.221 1.00 96.69 85 LEU A C 1
ATOM 676 O O . LEU A 1 85 ? 1.689 -13.712 6.990 1.00 96.69 85 LEU A O 1
ATOM 680 N N . ALA A 1 86 ? 2.042 -12.124 5.446 1.00 97.44 86 ALA A N 1
ATOM 681 C CA . ALA A 1 86 ? 3.492 -12.319 5.349 1.00 97.44 86 ALA A CA 1
ATOM 682 C C . ALA A 1 86 ? 4.316 -11.257 6.095 1.00 97.44 86 ALA A C 1
ATOM 684 O O . ALA A 1 86 ? 5.440 -11.525 6.522 1.00 97.44 86 ALA A O 1
ATOM 685 N N . ALA A 1 87 ? 3.795 -10.037 6.212 1.00 97.62 87 ALA A N 1
ATOM 686 C CA . ALA A 1 87 ? 4.511 -8.908 6.782 1.00 97.62 87 ALA A CA 1
ATOM 687 C C . ALA A 1 87 ? 4.555 -8.952 8.314 1.00 97.62 87 ALA A C 1
ATOM 689 O O . ALA A 1 87 ? 3.672 -9.488 8.983 1.00 97.62 87 ALA A O 1
ATOM 690 N N . ASN A 1 88 ? 5.596 -8.342 8.884 1.00 97.38 88 ASN A N 1
ATOM 691 C CA . ASN A 1 88 ? 5.728 -8.220 10.328 1.00 97.38 88 ASN A CA 1
ATOM 692 C C . ASN A 1 88 ? 4.684 -7.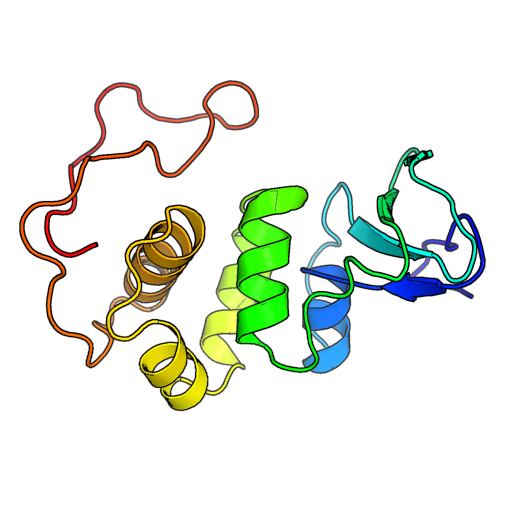232 10.864 1.00 97.38 88 ASN A C 1
ATOM 694 O O . ASN A 1 88 ? 4.792 -6.025 10.656 1.00 97.38 88 ASN A O 1
ATOM 698 N N . ARG A 1 89 ? 3.697 -7.750 11.595 1.00 97.19 89 ARG A N 1
ATOM 699 C CA . ARG A 1 89 ? 2.629 -6.956 12.206 1.00 97.19 89 ARG A CA 1
ATOM 700 C C . ARG A 1 89 ? 3.148 -5.820 13.095 1.00 97.19 89 ARG A C 1
ATOM 702 O O . ARG A 1 89 ? 2.628 -4.714 12.998 1.00 97.19 89 ARG A O 1
ATOM 709 N N . THR A 1 90 ? 4.182 -6.052 13.905 1.00 97.50 90 THR A N 1
ATOM 710 C CA . THR A 1 90 ? 4.731 -5.035 14.818 1.00 97.50 90 THR A CA 1
ATOM 711 C C . THR A 1 90 ? 5.320 -3.845 14.059 1.00 97.50 90 THR A C 1
ATOM 713 O O . THR A 1 90 ? 5.114 -2.706 14.460 1.00 97.50 90 THR A O 1
ATOM 716 N N . GLU A 1 91 ? 5.977 -4.077 12.914 1.00 96.75 91 GLU A N 1
ATOM 717 C CA . GLU A 1 91 ? 6.479 -2.989 12.053 1.00 96.75 91 GLU A CA 1
ATOM 718 C C . GLU A 1 91 ? 5.340 -2.062 11.599 1.00 96.75 91 GLU A C 1
ATOM 720 O O . GLU A 1 91 ? 5.482 -0.836 11.568 1.00 96.75 91 GLU A O 1
ATOM 725 N N . ILE A 1 92 ? 4.203 -2.660 11.249 1.00 97.88 92 ILE A N 1
ATOM 726 C CA . ILE A 1 92 ? 3.023 -1.949 10.763 1.00 97.88 92 ILE A CA 1
ATOM 727 C C . ILE A 1 92 ? 2.345 -1.195 11.903 1.00 97.88 92 ILE A C 1
ATOM 729 O O . ILE A 1 92 ? 2.027 -0.018 11.741 1.00 97.88 92 ILE A O 1
ATOM 733 N N . GLU A 1 93 ? 2.180 -1.835 13.061 1.00 97.75 93 GLU A N 1
ATOM 734 C CA . GLU A 1 93 ? 1.635 -1.205 14.266 1.00 97.75 93 GLU A CA 1
ATOM 735 C C . GLU A 1 93 ? 2.448 0.022 14.674 1.00 97.75 93 GLU A C 1
ATOM 737 O O . GLU A 1 93 ? 1.895 1.116 14.816 1.00 97.75 93 GLU A O 1
ATOM 742 N N . ASP A 1 94 ? 3.767 -0.131 14.786 1.00 97.06 94 ASP A N 1
ATOM 743 C CA . ASP A 1 94 ? 4.664 0.942 15.203 1.00 97.06 94 ASP A CA 1
ATOM 744 C C . ASP A 1 94 ? 4.672 2.104 14.213 1.00 97.06 94 ASP A C 1
ATOM 746 O O . ASP A 1 94 ? 4.648 3.269 14.614 1.00 97.06 94 ASP A O 1
ATOM 750 N N . GLY A 1 95 ? 4.683 1.812 12.914 1.00 96.00 95 GLY A N 1
ATOM 751 C CA . GLY A 1 95 ? 4.741 2.861 11.907 1.00 96.00 95 GLY A CA 1
ATOM 752 C C . GLY A 1 95 ? 3.401 3.550 11.628 1.00 96.00 95 GLY A C 1
ATOM 753 O O . GLY A 1 95 ? 3.402 4.674 11.123 1.00 96.00 95 GLY A O 1
ATOM 754 N N . LEU A 1 96 ? 2.269 2.928 11.965 1.00 96.56 96 LEU A N 1
ATOM 755 C CA . LEU A 1 96 ? 0.944 3.552 11.877 1.00 96.56 96 LEU A CA 1
ATOM 756 C C . LEU A 1 96 ? 0.553 4.304 13.156 1.00 96.56 96 LEU A C 1
ATOM 758 O O . LEU A 1 96 ? -0.296 5.203 13.095 1.00 96.56 96 LEU A O 1
ATOM 762 N N . ARG A 1 97 ? 1.174 3.991 14.298 1.00 95.31 97 ARG A N 1
ATOM 763 C CA . ARG A 1 97 ? 0.859 4.598 15.596 1.00 95.31 97 ARG A CA 1
ATOM 764 C C . ARG A 1 97 ? 0.944 6.126 15.545 1.00 95.31 97 ARG A C 1
ATOM 766 O O . ARG A 1 97 ? 1.971 6.711 15.213 1.00 95.31 97 ARG A O 1
ATOM 773 N N . GLY A 1 98 ? -0.160 6.787 15.898 1.00 88.31 98 GLY A N 1
ATOM 774 C CA . GLY A 1 98 ? -0.251 8.252 15.950 1.00 88.31 98 GLY A CA 1
ATOM 775 C C . GLY A 1 98 ? -0.278 8.955 14.586 1.00 88.31 98 GLY A C 1
ATOM 776 O O . GLY A 1 98 ? -0.256 10.186 14.535 1.00 88.31 98 GLY A O 1
ATOM 777 N N . THR A 1 99 ? -0.339 8.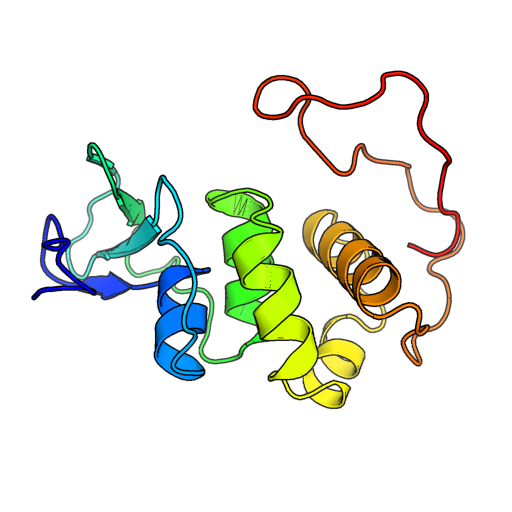216 13.475 1.00 90.12 99 THR A N 1
ATOM 778 C CA . THR A 1 99 ? -0.397 8.813 12.135 1.00 90.12 99 THR A CA 1
ATOM 779 C C . THR A 1 99 ? -1.820 9.238 11.773 1.00 90.12 99 THR A C 1
ATOM 781 O O . THR A 1 99 ? -2.768 8.492 11.955 1.00 90.12 99 THR A O 1
ATOM 784 N N . THR A 1 100 ? -1.995 10.436 11.211 1.00 90.44 100 THR A N 1
ATOM 785 C CA . THR A 1 100 ? -3.317 10.956 10.780 1.00 90.44 100 THR A CA 1
ATOM 786 C C . THR A 1 100 ? -3.457 11.063 9.258 1.00 90.44 100 THR A C 1
ATOM 788 O O . THR A 1 100 ? -4.494 11.480 8.728 1.00 90.44 100 THR A O 1
ATOM 791 N N . GLY A 1 101 ? -2.404 10.686 8.526 1.00 94.19 101 GLY A N 1
ATOM 792 C CA . GLY A 1 101 ? -2.343 10.769 7.072 1.00 94.19 101 GLY A CA 1
ATOM 793 C C . GLY A 1 101 ? -3.371 9.861 6.400 1.00 94.19 101 GLY A C 1
ATOM 794 O O . GLY A 1 101 ? -3.551 8.713 6.789 1.00 94.19 101 GLY A O 1
ATOM 795 N N . ILE A 1 102 ? -4.023 10.362 5.346 1.00 95.19 102 ILE A N 1
ATOM 796 C CA . ILE A 1 102 ? -5.113 9.658 4.646 1.00 95.19 102 ILE A CA 1
ATOM 797 C C . ILE A 1 102 ? -4.712 8.233 4.234 1.00 95.19 102 ILE A C 1
ATOM 799 O O . ILE A 1 102 ? -5.465 7.300 4.485 1.00 95.19 102 ILE A O 1
ATOM 803 N N . TYR A 1 103 ? -3.528 8.045 3.644 1.00 96.81 103 TYR A N 1
ATOM 804 C CA . TYR A 1 103 ? -3.084 6.726 3.176 1.00 96.81 103 TYR A CA 1
ATOM 805 C C . TYR A 1 103 ? -2.750 5.762 4.318 1.00 96.81 103 TYR A C 1
ATOM 807 O O . TYR A 1 103 ? -3.033 4.576 4.196 1.00 96.81 103 TYR A O 1
ATOM 815 N N . ALA A 1 104 ? -2.224 6.271 5.435 1.00 96.62 104 ALA A N 1
ATOM 816 C CA . ALA A 1 104 ? -1.969 5.469 6.628 1.00 96.62 104 ALA A CA 1
ATOM 817 C C . ALA A 1 104 ? -3.276 4.981 7.252 1.00 96.62 104 ALA A C 1
ATOM 819 O O . ALA A 1 104 ? -3.414 3.800 7.542 1.00 96.62 104 ALA A O 1
ATOM 820 N N . ARG A 1 105 ? -4.285 5.853 7.335 1.00 96.56 105 ARG A N 1
ATOM 821 C CA . ARG A 1 105 ? -5.621 5.478 7.812 1.00 96.56 105 ARG A CA 1
ATOM 822 C C . ARG A 1 105 ? -6.316 4.464 6.905 1.00 96.56 105 ARG A C 1
ATOM 824 O O . ARG A 1 105 ? -6.924 3.523 7.399 1.00 96.56 105 ARG A O 1
ATOM 831 N N . LYS A 1 106 ? -6.195 4.621 5.581 1.00 97.31 106 LYS A N 1
ATOM 832 C CA . LYS A 1 106 ? -6.698 3.629 4.615 1.00 97.31 106 LYS A CA 1
ATOM 833 C C . LYS A 1 106 ? -6.004 2.279 4.784 1.00 97.31 106 LYS A C 1
ATOM 835 O O . LYS A 1 106 ? -6.686 1.262 4.797 1.00 97.31 106 LYS A O 1
ATOM 840 N N . LEU A 1 107 ? -4.675 2.275 4.914 1.00 98.00 107 LEU A N 1
ATOM 841 C CA . LEU A 1 107 ? -3.903 1.056 5.148 1.00 98.00 107 LEU A CA 1
ATOM 842 C C . LEU A 1 107 ? -4.311 0.387 6.459 1.00 98.00 107 LEU A C 1
ATOM 844 O O . LEU A 1 107 ? -4.560 -0.809 6.460 1.00 98.00 107 LEU A O 1
ATOM 848 N N . TRP A 1 108 ? -4.409 1.157 7.542 1.00 97.75 108 TRP A N 1
ATOM 849 C CA . TRP A 1 108 ? -4.814 0.655 8.849 1.00 97.75 108 TRP A CA 1
ATOM 850 C C . TRP A 1 108 ? -6.198 -0.002 8.779 1.00 97.75 108 TRP A C 1
ATOM 852 O O . TRP A 1 108 ? -6.330 -1.166 9.144 1.00 97.75 108 TRP A O 1
ATOM 862 N N . PHE A 1 109 ? -7.185 0.682 8.188 1.00 97.12 109 PHE A N 1
ATOM 863 C CA . PHE A 1 109 ? -8.517 0.111 7.984 1.00 97.12 109 PHE A CA 1
ATOM 864 C C . PHE A 1 109 ? -8.469 -1.186 7.171 1.00 97.12 109 PHE A C 1
ATOM 866 O O . PHE A 1 109 ? -9.067 -2.180 7.565 1.00 97.12 109 PHE A O 1
ATOM 873 N N . LEU A 1 110 ? -7.759 -1.186 6.036 1.00 97.88 110 LEU A N 1
ATOM 874 C CA . LEU A 1 110 ? -7.648 -2.365 5.173 1.00 97.88 110 LEU A CA 1
ATOM 875 C C . LEU A 1 110 ? -6.967 -3.528 5.886 1.00 97.88 110 LEU A C 1
ATOM 877 O O . LEU A 1 110 ? -7.367 -4.666 5.678 1.00 97.88 110 LEU A O 1
ATOM 881 N N . TRP A 1 111 ? -5.964 -3.246 6.714 1.00 98.12 111 TRP A N 1
ATOM 882 C CA . TRP A 1 111 ? -5.264 -4.261 7.483 1.00 98.12 111 TRP A CA 1
ATOM 883 C C . TRP A 1 111 ? -6.221 -4.972 8.437 1.00 98.12 111 TRP A C 1
ATOM 885 O O . TRP A 1 111 ? -6.383 -6.182 8.325 1.00 98.12 111 TRP A O 1
ATOM 895 N N . GLU A 1 112 ? -6.899 -4.227 9.316 1.00 97.56 112 GLU A N 1
ATOM 896 C CA . GLU A 1 112 ? -7.842 -4.811 10.281 1.00 97.56 112 GLU A CA 1
ATOM 897 C C . GLU A 1 112 ? -9.036 -5.478 9.587 1.00 97.56 112 GLU A C 1
ATOM 899 O O . GLU A 1 112 ? -9.535 -6.505 10.043 1.00 97.56 112 GLU A O 1
ATOM 904 N N . TRP A 1 113 ? -9.491 -4.918 8.463 1.00 97.12 113 TRP A N 1
ATOM 905 C CA . TRP A 1 113 ? -10.596 -5.478 7.691 1.00 97.12 113 TRP A CA 1
ATOM 906 C C . TRP A 1 113 ? -10.238 -6.813 7.025 1.00 97.12 113 TRP A C 1
ATOM 908 O O . TRP A 1 113 ? -11.059 -7.728 7.034 1.00 97.12 113 TRP A O 1
ATOM 918 N N . LEU A 1 114 ? -9.029 -6.940 6.469 1.00 97.75 114 LEU A N 1
ATOM 919 C CA . LEU A 1 114 ? -8.566 -8.175 5.827 1.00 97.75 114 LEU A CA 1
ATOM 920 C C . LEU A 1 114 ? -8.245 -9.268 6.849 1.00 97.75 114 LEU A C 1
ATOM 922 O O . LEU A 1 114 ? -8.560 -10.431 6.615 1.00 97.75 114 LEU A O 1
ATOM 926 N N . THR A 1 115 ? -7.627 -8.914 7.978 1.00 96.88 115 THR A N 1
ATOM 927 C CA . THR A 1 115 ? -7.251 -9.899 9.004 1.00 96.88 115 THR A CA 1
ATOM 928 C C . THR A 1 115 ? -8.409 -10.262 9.930 1.00 96.88 115 THR A C 1
ATOM 930 O O . THR A 1 115 ? -8.386 -11.323 10.547 1.00 96.88 115 THR A O 1
ATOM 933 N N . GLY A 1 116 ? -9.406 -9.384 10.067 1.00 97.06 116 GLY A N 1
ATOM 934 C CA . GLY A 1 116 ? -10.433 -9.488 11.105 1.00 97.06 116 GLY A CA 1
ATOM 935 C C . GLY A 1 116 ? -9.902 -9.212 12.518 1.00 97.06 116 GLY A C 1
ATOM 936 O O . GLY A 1 116 ? -10.623 -9.416 13.493 1.00 97.06 116 GLY A O 1
ATOM 937 N N . GLU A 1 117 ? -8.656 -8.749 12.644 1.00 95.88 117 GLU A N 1
ATOM 938 C CA . GLU A 1 117 ? -7.987 -8.491 13.915 1.00 95.88 117 GLU A CA 1
ATOM 939 C C . GLU A 1 117 ? -7.647 -7.010 14.058 1.00 95.88 117 GLU A C 1
ATOM 941 O O . GLU A 1 117 ? -7.058 -6.404 13.163 1.00 95.88 117 GLU A O 1
ATOM 946 N N . GLN A 1 118 ? -7.949 -6.440 15.224 1.00 96.56 118 GLN A N 1
ATOM 947 C CA . GLN A 1 118 ? -7.540 -5.077 15.539 1.00 96.56 118 GLN A CA 1
ATOM 948 C C . GLN A 1 118 ? -6.043 -5.015 15.835 1.00 96.56 118 GLN A C 1
ATOM 950 O O . GLN A 1 118 ? -5.523 -5.816 16.616 1.00 96.56 118 GLN A O 1
ATOM 955 N N . LEU A 1 119 ? -5.370 -4.039 15.232 1.00 96.88 119 LEU A N 1
ATOM 956 C CA . LEU A 1 119 ? -3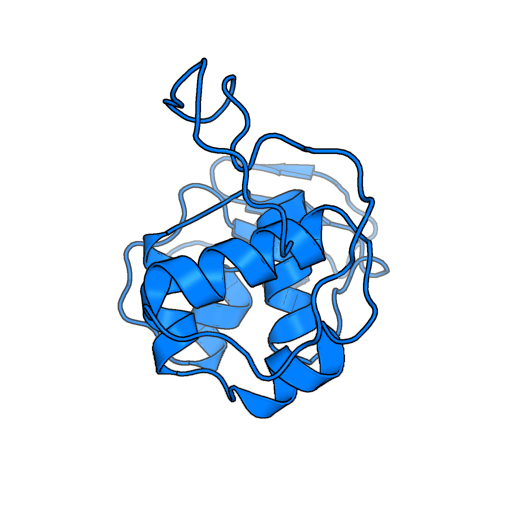.997 -3.672 15.550 1.00 96.88 119 LEU A CA 1
ATOM 957 C C . LEU A 1 119 ? -3.926 -3.053 16.952 1.00 96.88 119 LEU A C 1
ATOM 959 O O . LEU A 1 119 ? -4.870 -2.391 17.389 1.00 96.88 119 LEU A O 1
ATOM 963 N N . ASP A 1 120 ? -2.801 -3.208 17.652 1.00 96.88 120 ASP A N 1
ATOM 964 C CA . ASP A 1 120 ? -2.586 -2.576 18.964 1.00 96.88 120 ASP A CA 1
ATOM 965 C C . ASP A 1 120 ? -2.274 -1.072 18.831 1.00 96.88 120 ASP A C 1
ATOM 967 O O . ASP A 1 120 ? -1.212 -0.567 19.202 1.00 96.88 120 ASP A O 1
ATOM 971 N N . ILE A 1 121 ? -3.205 -0.332 18.231 1.00 95.69 121 ILE A N 1
ATOM 972 C CA . ILE A 1 121 ? -3.132 1.103 17.972 1.00 95.69 121 ILE A CA 1
ATOM 973 C C . ILE A 1 121 ? -4.380 1.760 18.588 1.00 95.69 121 ILE A C 1
ATOM 975 O O . ILE A 1 121 ? -5.500 1.313 18.322 1.00 95.69 121 ILE A O 1
ATOM 979 N N . PRO A 1 122 ? -4.224 2.820 19.404 1.00 94.31 122 PRO A N 1
ATOM 980 C CA . PRO A 1 122 ? -5.356 3.597 19.899 1.00 94.31 122 PRO A CA 1
ATOM 981 C C . PRO A 1 122 ? -6.113 4.303 18.768 1.00 94.31 122 PRO A C 1
ATOM 983 O O . PRO A 1 122 ? -5.491 4.841 17.852 1.00 94.31 122 PRO A O 1
ATOM 986 N N . ASP A 1 123 ? -7.439 4.375 18.880 1.00 93.88 123 ASP A N 1
ATOM 987 C CA . ASP A 1 123 ? -8.305 5.128 17.965 1.00 93.88 123 ASP A CA 1
ATOM 988 C C . ASP A 1 123 ? -7.844 6.591 17.814 1.00 93.88 123 ASP A C 1
ATOM 990 O O . ASP A 1 123 ? -7.514 7.262 18.796 1.00 93.88 123 ASP A O 1
ATOM 994 N N . LEU A 1 124 ? -7.896 7.136 16.592 1.00 88.56 124 LEU A N 1
ATOM 995 C CA . LEU A 1 124 ? -7.485 8.526 16.324 1.00 88.56 124 LEU A CA 1
ATOM 996 C C . LEU A 1 124 ? -8.483 9.582 16.829 1.00 88.56 124 LEU A C 1
ATOM 998 O O . LEU A 1 124 ? -8.185 10.780 16.834 1.00 88.56 124 LEU A O 1
ATOM 1002 N N . GLY A 1 125 ? -9.675 9.167 17.261 1.00 85.56 125 GLY A N 1
ATOM 1003 C CA . GLY A 1 125 ? -10.722 10.067 17.733 1.00 85.56 125 GLY A CA 1
ATOM 1004 C C . GLY A 1 125 ? -11.342 10.891 16.598 1.00 85.56 125 GLY A C 1
ATOM 1005 O O . GLY A 1 125 ? -11.852 10.351 15.619 1.00 85.56 125 GLY A O 1
ATOM 1006 N N . LYS A 1 126 ? -11.377 12.226 16.728 1.00 85.25 126 LYS A N 1
ATOM 1007 C CA . LYS A 1 126 ? -12.070 13.102 15.762 1.00 85.25 126 LYS A CA 1
ATOM 1008 C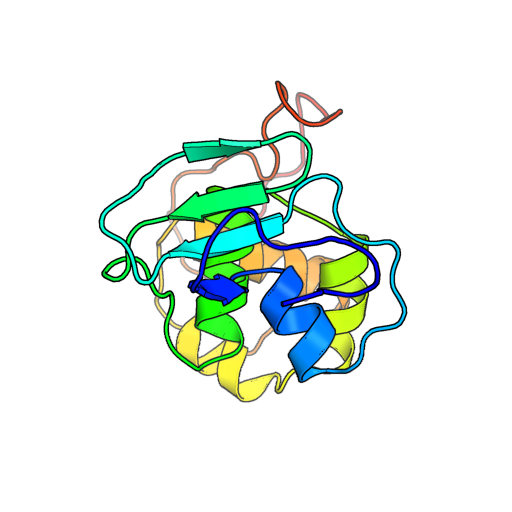 C . LYS A 1 126 ? -11.206 13.399 14.535 1.00 85.25 126 LYS A C 1
ATOM 1010 O O . LYS A 1 126 ? -10.531 14.424 14.476 1.00 85.25 126 LYS A O 1
ATOM 1015 N N . VAL A 1 127 ? -11.317 12.554 13.517 1.00 87.50 127 VAL A N 1
ATOM 1016 C CA . VAL A 1 127 ? -10.724 12.769 12.190 1.00 87.50 127 VAL A CA 1
ATOM 1017 C C . VAL A 1 127 ? -11.795 12.897 11.108 1.00 87.50 127 VAL A C 1
ATOM 1019 O O . VAL A 1 127 ? -12.911 12.391 11.228 1.00 87.50 127 VAL A O 1
ATOM 1022 N N . LYS A 1 128 ? -11.474 13.605 10.018 1.00 90.44 128 LYS A N 1
ATOM 1023 C CA . LYS A 1 128 ? -12.387 13.727 8.874 1.00 90.44 128 LYS A CA 1
ATOM 1024 C C . LYS A 1 128 ? -12.495 12.382 8.152 1.00 90.44 128 LYS A C 1
ATOM 1026 O O . LYS A 1 128 ? -11.479 11.811 7.744 1.00 90.44 128 LYS A O 1
ATOM 1031 N N . TYR A 1 129 ? -13.725 11.932 7.929 1.00 90.81 129 TYR A N 1
ATOM 1032 C CA . TYR A 1 129 ? -14.007 10.765 7.098 1.00 90.81 129 TYR A CA 1
ATOM 1033 C C . TYR A 1 129 ? -13.573 10.995 5.654 1.00 90.81 129 TYR A C 1
ATOM 1035 O O . TYR A 1 129 ? -13.800 12.062 5.076 1.00 90.81 129 TYR A O 1
ATOM 1043 N N . VAL A 1 130 ? -12.958 9.969 5.079 1.00 91.50 130 VAL A N 1
ATOM 1044 C CA . VAL A 1 130 ? -12.509 9.943 3.689 1.00 91.50 130 VAL A CA 1
ATOM 1045 C C . VAL A 1 130 ? -12.971 8.634 3.053 1.00 91.50 130 VAL A C 1
ATOM 1047 O O . VAL A 1 130 ? -12.916 7.602 3.722 1.00 91.50 130 VAL A O 1
ATOM 1050 N N . PRO A 1 131 ? -13.420 8.643 1.788 1.00 93.12 131 PRO A N 1
ATOM 1051 C CA . PRO A 1 131 ? -13.703 7.407 1.071 1.00 93.12 131 PRO A CA 1
ATOM 1052 C C . PRO A 1 131 ? -12.463 6.512 1.004 1.00 93.12 131 PRO A C 1
ATOM 1054 O O . PRO A 1 131 ? -11.358 6.988 0.709 1.00 93.12 131 PRO A O 1
ATOM 1057 N N . LEU A 1 132 ? -12.644 5.216 1.268 1.00 94.69 132 LEU A N 1
ATOM 1058 C CA . LEU A 1 132 ? -11.566 4.232 1.181 1.00 94.69 132 LEU A CA 1
ATOM 1059 C C . LEU A 1 132 ? -11.078 4.077 -0.263 1.00 94.69 132 LEU A C 1
ATOM 1061 O O . LEU A 1 132 ? -9.877 4.167 -0.524 1.00 94.69 132 LEU A O 1
ATOM 1065 N N . LEU A 1 133 ? -12.019 3.931 -1.193 1.00 93.94 133 LEU A N 1
ATOM 1066 C CA . LEU A 1 133 ? -11.779 3.785 -2.626 1.00 93.94 133 LEU A CA 1
ATOM 1067 C C . LEU A 1 133 ? -12.236 5.039 -3.377 1.00 93.94 133 LEU A C 1
ATOM 1069 O O . LEU A 1 133 ? -13.142 5.741 -2.925 1.00 93.94 133 LEU A O 1
ATOM 1073 N N . ASP A 1 134 ? -11.596 5.317 -4.510 1.00 89.56 134 ASP A N 1
ATOM 1074 C CA . ASP A 1 134 ? -12.043 6.353 -5.444 1.00 89.56 134 ASP A CA 1
ATOM 1075 C C . ASP A 1 134 ? -13.098 5.765 -6.391 1.00 89.56 134 ASP A C 1
ATOM 1077 O O . ASP A 1 134 ? -12.825 4.798 -7.097 1.00 89.56 134 ASP A O 1
ATOM 1081 N N . ALA A 1 135 ? -14.302 6.335 -6.421 1.00 90.19 135 ALA A N 1
ATOM 1082 C CA . ALA A 1 135 ? -15.389 5.839 -7.265 1.00 90.19 135 ALA A CA 1
ATOM 1083 C C . ALA A 1 135 ? -15.122 6.005 -8.777 1.00 90.19 135 ALA A C 1
ATOM 1085 O O . ALA A 1 135 ? -15.841 5.426 -9.588 1.00 90.19 135 ALA A O 1
ATOM 1086 N N . GLN A 1 136 ? -14.110 6.788 -9.173 1.00 90.25 136 GLN A N 1
ATOM 1087 C CA . GLN A 1 136 ? -13.685 6.891 -10.574 1.00 90.25 136 GLN A CA 1
ATOM 1088 C C . GLN A 1 136 ? -12.869 5.675 -11.027 1.00 90.25 136 GLN A C 1
ATOM 1090 O O . GLN A 1 136 ? -12.932 5.296 -12.196 1.00 90.25 136 GLN A O 1
ATOM 1095 N N . ASP A 1 137 ? -12.124 5.064 -10.104 1.00 89.00 137 ASP A N 1
ATOM 1096 C CA . ASP A 1 137 ? -11.225 3.941 -10.385 1.00 89.00 137 ASP A CA 1
ATOM 1097 C C . ASP A 1 137 ? -11.806 2.590 -9.931 1.00 89.00 137 ASP A C 1
ATOM 1099 O O . ASP A 1 137 ? -11.402 1.538 -10.430 1.00 89.00 137 ASP A O 1
ATOM 1103 N N . TYR A 1 138 ? -12.756 2.605 -8.989 1.00 92.12 138 TYR A N 1
ATOM 1104 C CA . TYR A 1 138 ? -13.335 1.418 -8.363 1.00 92.12 138 TYR A CA 1
ATOM 1105 C C . TYR A 1 138 ? -14.861 1.472 -8.369 1.00 92.12 138 TYR A C 1
ATOM 1107 O O . TYR A 1 138 ? -15.469 2.518 -8.155 1.00 92.12 138 TYR A O 1
ATOM 1115 N N . TYR A 1 139 ? -15.489 0.302 -8.483 1.00 91.38 139 TYR A N 1
ATOM 1116 C CA . TYR A 1 139 ? -16.892 0.156 -8.110 1.00 91.38 139 TYR A CA 1
ATOM 1117 C C . TYR A 1 139 ? -17.005 0.217 -6.586 1.00 91.38 139 TYR A C 1
ATOM 1119 O O . TYR A 1 139 ? -16.595 -0.709 -5.885 1.00 91.38 139 TYR A O 1
ATOM 1127 N N . ALA A 1 140 ? -17.537 1.326 -6.080 1.00 89.44 140 ALA A N 1
ATOM 1128 C CA . ALA A 1 140 ? -17.704 1.586 -4.659 1.00 89.44 140 ALA A CA 1
ATOM 1129 C C . ALA A 1 140 ? -19.170 1.887 -4.329 1.00 89.44 140 ALA A C 1
ATOM 1131 O O . ALA A 1 140 ? -19.913 2.420 -5.151 1.00 89.44 140 ALA A O 1
ATOM 1132 N N . ILE A 1 141 ? -19.580 1.554 -3.107 1.00 88.25 141 ILE A N 1
ATOM 1133 C CA . ILE A 1 141 ? -20.895 1.928 -2.581 1.00 88.25 141 ILE A CA 1
ATOM 1134 C C . ILE A 1 141 ? -20.921 3.424 -2.237 1.00 88.25 141 ILE A C 1
ATOM 1136 O O . ILE A 1 141 ? -19.977 3.943 -1.642 1.00 88.25 141 ILE A O 1
ATOM 1140 N N . GLU A 1 142 ? -22.010 4.116 -2.575 1.00 77.50 142 GLU A N 1
ATOM 1141 C CA . GLU A 1 142 ? -22.149 5.559 -2.309 1.00 77.50 142 GLU A CA 1
ATOM 1142 C C . GLU A 1 142 ? -22.329 5.872 -0.811 1.00 77.50 142 GLU A C 1
ATOM 1144 O O . GLU A 1 142 ? -21.847 6.892 -0.318 1.00 77.50 142 GLU A O 1
ATOM 1149 N N . CYS A 1 143 ? -22.972 4.966 -0.064 1.00 81.12 143 CYS A N 1
ATOM 1150 C CA . CYS A 1 143 ? -23.312 5.126 1.354 1.00 81.12 143 CYS A CA 1
ATOM 1151 C C . CYS A 1 143 ? -22.679 4.023 2.217 1.00 81.12 143 CYS A C 1
ATOM 1153 O O . CYS A 1 143 ? -23.380 3.187 2.782 1.00 81.12 143 CYS A O 1
ATOM 1155 N N . GLY A 1 144 ? -21.347 3.998 2.294 1.00 84.50 144 GLY A N 1
ATOM 1156 C CA . GLY A 1 144 ? -20.619 3.046 3.138 1.00 84.50 144 GLY A CA 1
ATOM 1157 C C . GLY A 1 144 ? -20.729 3.322 4.641 1.00 84.50 144 GLY A C 1
ATOM 1158 O O . GLY A 1 144 ? -20.998 4.447 5.074 1.00 84.50 144 GLY A O 1
ATOM 1159 N N . GLU A 1 145 ? -20.475 2.286 5.441 1.00 89.81 145 GLU A N 1
ATOM 1160 C CA . GLU A 1 145 ? -20.355 2.415 6.891 1.00 89.81 145 GLU A CA 1
ATOM 1161 C C . GLU A 1 145 ? -19.073 3.172 7.261 1.00 89.81 145 GLU A C 1
ATOM 1163 O O . GLU A 1 145 ? -17.999 2.973 6.691 1.00 89.81 145 GLU A O 1
ATOM 1168 N N . LYS A 1 146 ? -19.201 4.091 8.216 1.00 91.50 146 LYS A N 1
ATOM 1169 C CA . LYS A 1 146 ? -18.115 4.957 8.664 1.00 91.50 146 LYS A CA 1
ATOM 1170 C C . LYS A 1 146 ? -17.383 4.307 9.831 1.00 91.50 146 LYS A C 1
ATOM 1172 O O . LYS A 1 146 ? -17.972 4.118 10.887 1.00 91.50 146 LYS A O 1
ATOM 1177 N N . SER A 1 147 ? -16.086 4.066 9.676 1.00 91.75 147 SER A N 1
ATOM 1178 C CA . SER A 1 147 ? -15.226 3.622 10.776 1.00 91.75 147 SER A CA 1
ATOM 1179 C C . SER A 1 147 ? -14.709 4.817 11.586 1.00 91.75 147 SER A C 1
ATOM 1181 O O . SER A 1 147 ? -13.913 5.598 11.071 1.00 91.75 147 SER A O 1
ATOM 1183 N N . SER A 1 148 ? -15.091 4.930 12.860 1.00 90.69 148 SER A N 1
ATOM 1184 C CA . SER A 1 148 ? -14.633 6.002 13.762 1.00 90.69 148 SER A CA 1
ATOM 1185 C C . SER A 1 148 ? -13.227 5.806 14.344 1.00 90.69 148 SER A C 1
ATOM 1187 O O . SER A 1 148 ? -12.689 6.739 14.934 1.00 90.69 148 SER A O 1
ATOM 1189 N N . ARG A 1 149 ? -12.657 4.603 14.213 1.00 91.56 149 ARG A N 1
ATOM 1190 C CA . ARG A 1 149 ? -11.347 4.215 14.766 1.00 91.56 149 ARG A CA 1
ATOM 1191 C C . ARG A 1 149 ? -10.168 4.771 13.961 1.00 91.56 149 ARG A C 1
ATOM 1193 O O . ARG A 1 149 ? -9.210 5.281 14.542 1.00 91.56 149 ARG A O 1
ATOM 1200 N N . HIS A 1 150 ? -10.303 4.674 12.637 1.00 91.94 150 HIS A N 1
ATOM 1201 C CA . HIS A 1 150 ? -9.322 5.017 11.606 1.00 91.94 150 HIS A CA 1
ATOM 1202 C C . HIS A 1 150 ? -9.474 6.468 11.132 1.00 91.94 150 HIS A C 1
ATOM 1204 O O . HIS A 1 150 ? -8.636 7.299 11.511 1.00 91.94 150 HIS A O 1
#

Radius of gyration: 15.78 Å; chains: 1; bounding box: 41×30×40 Å

Foldseek 3Di:
DDQPNRDDPADWAWFALSVLCVVQVDPFDDQQATETEHPDQDADDDRHYGYHHPVVHQDDAPLSSQLVCCVPVNDDLRSLLVCLVRDDLVVLLVVLAPDQDPSSVLSQVSSCVSVVDHRPHFAPADHDDDDSHDVVVDVDDPDDDTDRRD